Protein AF-A0A8J7NHD1-F1 (afdb_monomer_lite)

Secondary structure (DSSP, 8-state):
--HHHHHHHHHHHHHHHHHHHHHHHHHHHHHHHHHHHHH--STTSS-HHHHHHHHHHHHTHHHHHHHHHHHHH-----HHHHHHHHHHHHHHHHHHHHHTT---EETTEE--------

Structure (mmCIF, N/CA/C/O backbone):
data_AF-A0A8J7NHD1-F1
#
_entry.id   AF-A0A8J7NHD1-F1
#
loop_
_atom_site.group_PDB
_atom_site.id
_atom_site.type_symbol
_atom_site.label_atom_id
_atom_site.label_alt_id
_atom_site.label_comp_id
_atom_site.label_asym_id
_atom_site.label_entity_id
_atom_site.label_seq_id
_atom_site.pdbx_PDB_ins_code
_atom_site.Cartn_x
_atom_site.Cartn_y
_atom_site.Cartn_z
_atom_site.occupancy
_atom_site.B_iso_or_equiv
_atom_site.auth_seq_id
_atom_site.auth_comp_id
_atom_site.auth_asym_id
_atom_site.auth_atom_id
_atom_site.pdbx_PDB_model_num
ATOM 1 N N . MET A 1 1 ? 24.199 18.107 -31.221 1.00 54.88 1 MET A N 1
ATOM 2 C CA . MET A 1 1 ? 23.477 18.174 -29.940 1.00 54.88 1 MET A CA 1
ATOM 3 C C . MET A 1 1 ? 23.543 19.612 -29.461 1.00 54.88 1 MET A C 1
ATOM 5 O O . MET A 1 1 ? 24.614 20.079 -29.091 1.00 54.88 1 MET A O 1
ATOM 9 N N . THR A 1 2 ? 22.456 20.358 -29.635 1.00 75.50 2 THR A N 1
ATOM 10 C CA . THR A 1 2 ? 22.390 21.785 -29.279 1.00 75.50 2 THR A CA 1
ATOM 11 C C . THR A 1 2 ? 22.035 21.949 -27.797 1.00 75.50 2 THR A C 1
ATOM 13 O O . THR A 1 2 ? 21.392 21.079 -27.213 1.00 75.50 2 THR A O 1
ATOM 16 N N . ALA A 1 3 ? 22.438 23.057 -27.163 1.00 62.88 3 ALA A N 1
ATOM 17 C CA . ALA A 1 3 ? 22.161 23.305 -25.740 1.00 62.88 3 ALA A CA 1
ATOM 18 C C . ALA A 1 3 ? 20.651 23.275 -25.397 1.00 62.88 3 ALA A C 1
ATOM 20 O O . ALA A 1 3 ? 20.280 22.908 -24.285 1.00 62.88 3 ALA A O 1
ATOM 21 N N . GLY A 1 4 ? 19.782 23.588 -26.369 1.00 63.56 4 GLY A N 1
ATOM 22 C CA . GLY A 1 4 ? 18.324 23.486 -26.233 1.00 63.56 4 GLY A CA 1
ATOM 23 C C . GLY A 1 4 ? 17.796 22.046 -26.195 1.00 63.56 4 GLY A C 1
ATOM 24 O O . GLY A 1 4 ? 16.843 21.773 -25.473 1.00 63.56 4 GLY A O 1
ATOM 25 N N . GLU A 1 5 ? 18.439 21.106 -26.893 1.00 62.91 5 GLU A N 1
ATOM 26 C CA . GLU A 1 5 ? 18.102 19.676 -26.810 1.00 62.91 5 GLU A CA 1
ATOM 27 C C . GLU A 1 5 ? 18.542 19.096 -25.463 1.00 62.91 5 GLU A C 1
ATOM 29 O O . GLU A 1 5 ? 17.778 18.377 -24.829 1.00 62.91 5 GLU A O 1
ATOM 34 N N . ALA A 1 6 ? 19.735 19.462 -24.979 1.00 60.56 6 ALA A N 1
ATOM 35 C CA . ALA A 1 6 ? 20.248 19.012 -23.683 1.00 60.56 6 ALA A CA 1
ATOM 36 C C . ALA A 1 6 ? 19.375 19.487 -22.507 1.00 60.56 6 ALA A C 1
ATOM 38 O O . ALA A 1 6 ? 19.066 18.691 -21.627 1.00 60.56 6 ALA A O 1
ATOM 39 N N . LEU A 1 7 ? 18.913 20.743 -22.521 1.00 59.72 7 LEU A N 1
ATOM 40 C CA . LEU A 1 7 ? 17.961 21.257 -21.527 1.00 59.72 7 LEU A CA 1
ATOM 41 C C . LEU A 1 7 ? 16.579 20.599 -21.641 1.00 59.72 7 LEU A C 1
ATOM 43 O O . LEU A 1 7 ? 15.926 20.383 -20.626 1.00 59.72 7 LEU A O 1
ATOM 47 N N . GLY A 1 8 ? 16.146 20.237 -22.853 1.00 59.50 8 GLY A N 1
ATOM 48 C CA . GLY A 1 8 ? 14.934 19.444 -23.063 1.00 59.50 8 GLY A CA 1
ATOM 49 C C . GLY A 1 8 ? 15.042 18.051 -22.437 1.00 59.50 8 GLY A C 1
ATOM 50 O O . GLY A 1 8 ? 14.149 17.640 -21.703 1.00 59.50 8 GLY A O 1
ATOM 51 N N . PHE A 1 9 ? 16.159 17.350 -22.644 1.00 59.31 9 PHE A N 1
ATOM 52 C CA . PHE A 1 9 ? 16.407 16.043 -22.025 1.00 59.31 9 PHE A CA 1
ATOM 53 C C . PHE A 1 9 ? 16.588 16.119 -20.499 1.00 59.31 9 PHE A C 1
ATOM 55 O O . PHE A 1 9 ? 16.156 15.188 -19.828 1.00 59.31 9 PHE A O 1
ATOM 62 N N . MET A 1 10 ? 17.154 17.220 -19.983 1.00 61.19 10 MET A N 1
ATOM 63 C CA . MET A 1 10 ? 17.426 17.482 -18.554 1.00 61.19 10 MET A CA 1
ATOM 64 C C . MET A 1 10 ? 16.248 18.118 -17.779 1.00 61.19 10 MET A C 1
ATOM 66 O O . MET A 1 10 ? 16.297 18.282 -16.560 1.00 61.19 10 MET A O 1
ATOM 70 N N . ALA A 1 11 ? 15.181 18.518 -18.474 1.00 60.56 11 ALA A N 1
ATOM 71 C CA . ALA A 1 11 ? 13.907 18.865 -17.850 1.00 60.56 11 ALA A CA 1
ATOM 72 C C . ALA A 1 11 ? 12.949 17.662 -17.839 1.00 60.56 11 ALA A C 1
ATOM 74 O O . ALA A 1 11 ? 12.189 17.481 -16.887 1.00 60.56 11 ALA A O 1
ATOM 75 N N . LEU A 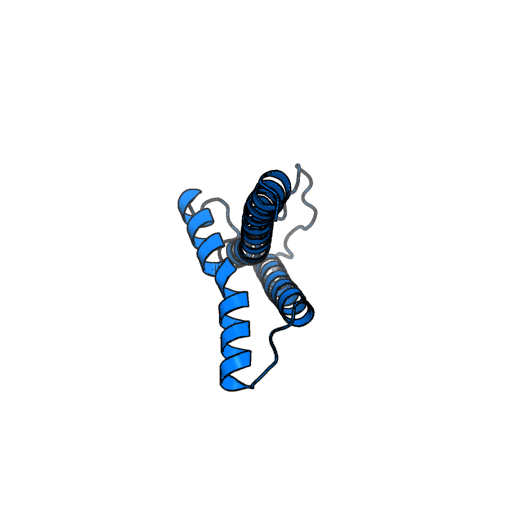1 12 ? 12.964 16.834 -18.890 1.00 60.59 12 LEU A N 1
ATOM 76 C CA . LEU A 1 12 ? 12.064 15.686 -19.033 1.00 60.59 12 LEU A CA 1
ATOM 77 C C . LEU A 1 12 ? 12.365 14.549 -18.042 1.00 60.59 12 LEU A C 1
ATOM 79 O O . LEU A 1 12 ? 11.435 13.910 -17.554 1.00 60.59 12 LEU A O 1
ATOM 83 N N . ASP A 1 13 ? 13.629 14.321 -17.704 1.00 72.81 13 ASP A N 1
ATOM 84 C CA . ASP A 1 13 ? 14.090 13.417 -16.642 1.00 72.81 13 ASP A CA 1
ATOM 85 C C . ASP A 1 13 ? 13.628 13.869 -15.245 1.00 72.81 13 ASP A C 1
ATOM 87 O O . ASP A 1 13 ? 13.099 13.051 -14.493 1.00 72.81 13 ASP A O 1
ATOM 91 N N . GLY A 1 14 ? 13.714 15.160 -14.911 1.00 76.31 14 GLY A N 1
ATOM 92 C CA . GLY A 1 14 ? 13.229 15.688 -13.628 1.00 76.31 14 GLY A CA 1
ATOM 93 C C . GLY A 1 14 ? 11.723 15.474 -13.419 1.00 76.31 14 GLY A C 1
ATOM 94 O O . GLY A 1 14 ? 11.291 14.947 -12.388 1.00 76.31 14 GLY A O 1
ATOM 95 N N . TRP A 1 15 ? 10.910 15.811 -14.427 1.00 79.69 15 TRP A N 1
ATOM 96 C CA . TRP A 1 15 ? 9.460 15.579 -14.389 1.00 79.69 15 TRP A CA 1
ATOM 97 C C . TRP A 1 15 ? 9.100 14.088 -14.400 1.00 79.69 15 TRP A C 1
ATOM 99 O O . TRP A 1 15 ? 8.152 13.682 -13.724 1.00 79.69 15 TRP A O 1
ATOM 109 N N . ALA A 1 16 ? 9.858 13.254 -15.120 1.00 80.19 16 ALA A N 1
ATOM 110 C CA . ALA A 1 16 ? 9.654 11.806 -15.138 1.00 80.19 16 ALA A CA 1
ATOM 111 C C . ALA A 1 16 ? 9.978 11.155 -13.785 1.00 80.19 16 ALA A C 1
ATOM 113 O O . ALA A 1 16 ? 9.229 10.286 -13.325 1.00 80.19 16 ALA A O 1
ATOM 114 N N . VAL A 1 17 ? 11.048 11.593 -13.117 1.00 82.44 17 VAL A N 1
ATOM 115 C CA . VAL A 1 17 ? 11.405 11.141 -11.765 1.00 82.44 17 VAL A CA 1
ATOM 116 C C . VAL A 1 17 ? 10.317 11.542 -10.777 1.00 82.44 17 VAL A C 1
ATOM 118 O O . VAL A 1 17 ? 9.813 10.683 -10.054 1.00 82.44 17 VAL A O 1
ATOM 121 N N . LEU A 1 18 ? 9.876 12.804 -10.798 1.00 86.19 18 LEU A N 1
ATOM 122 C CA . LEU A 1 18 ? 8.787 13.268 -9.937 1.00 86.19 18 LEU A CA 1
ATOM 123 C C . LEU A 1 18 ? 7.497 12.471 -10.178 1.00 86.19 18 LEU A C 1
ATOM 125 O O . LEU A 1 18 ? 6.864 12.010 -9.229 1.00 86.19 18 LEU A O 1
ATOM 129 N N . GLY A 1 19 ? 7.132 12.245 -11.442 1.00 84.94 19 GLY A N 1
ATOM 130 C CA . GLY A 1 19 ? 5.965 11.444 -11.806 1.00 84.94 19 GLY A CA 1
ATOM 131 C C . GLY A 1 19 ? 6.069 9.990 -11.338 1.00 84.94 19 GLY A C 1
ATOM 132 O O . GLY A 1 19 ? 5.074 9.409 -10.911 1.00 84.94 19 GLY A O 1
ATOM 133 N N . THR A 1 20 ? 7.266 9.406 -11.371 1.00 82.62 20 THR A N 1
ATOM 134 C CA . THR A 1 20 ? 7.513 8.043 -10.880 1.00 82.62 20 THR A CA 1
ATOM 135 C C . THR A 1 20 ? 7.407 7.979 -9.359 1.00 82.62 20 THR A C 1
ATOM 137 O O . THR A 1 20 ? 6.713 7.111 -8.839 1.00 82.62 20 THR A O 1
ATOM 140 N N . LEU A 1 21 ? 8.004 8.934 -8.642 1.00 85.31 21 LEU A N 1
ATOM 141 C CA . LEU A 1 21 ? 7.910 9.025 -7.183 1.00 85.31 21 LEU A CA 1
ATOM 142 C C . LEU A 1 21 ? 6.461 9.190 -6.713 1.00 85.31 21 LEU A C 1
ATOM 144 O O . LEU A 1 21 ? 6.038 8.498 -5.791 1.00 85.31 21 LEU A O 1
ATOM 148 N N . LEU A 1 22 ? 5.683 10.053 -7.375 1.00 86.38 22 LEU A N 1
ATOM 149 C CA . LEU A 1 22 ? 4.267 10.248 -7.059 1.00 86.38 22 LEU A CA 1
ATOM 150 C C . LEU A 1 22 ? 3.450 8.972 -7.285 1.00 86.38 22 LEU A C 1
ATOM 152 O O . LEU A 1 22 ? 2.648 8.605 -6.429 1.00 86.38 22 LEU A O 1
ATOM 156 N N . LYS A 1 23 ? 3.674 8.263 -8.400 1.00 83.31 23 LYS A N 1
ATOM 157 C CA . LYS A 1 23 ? 3.015 6.972 -8.661 1.00 83.31 23 LYS A CA 1
ATOM 158 C C . LYS A 1 23 ? 3.341 5.956 -7.571 1.00 83.31 23 LYS A C 1
ATOM 160 O O . LYS A 1 23 ? 2.424 5.352 -7.024 1.00 83.31 23 LYS A O 1
ATOM 165 N N . THR A 1 24 ? 4.615 5.814 -7.217 1.00 82.31 24 THR A N 1
ATOM 166 C CA . THR A 1 24 ? 5.056 4.902 -6.155 1.00 82.31 24 THR A CA 1
ATOM 167 C C . THR A 1 24 ? 4.429 5.265 -4.810 1.00 82.31 24 THR A C 1
ATOM 169 O O . THR A 1 24 ? 3.938 4.387 -4.106 1.00 82.31 24 THR A O 1
ATOM 172 N N . LEU A 1 25 ? 4.371 6.555 -4.469 1.00 86.31 25 LEU A N 1
ATOM 173 C CA . LEU A 1 25 ? 3.759 7.014 -3.224 1.00 86.31 25 LEU A CA 1
ATOM 174 C C . LEU A 1 25 ? 2.272 6.645 -3.155 1.00 86.31 25 LEU A C 1
ATOM 176 O O . LEU A 1 25 ? 1.813 6.161 -2.126 1.00 86.31 25 LEU A O 1
ATOM 180 N N . ILE A 1 26 ? 1.532 6.827 -4.252 1.00 83.75 26 ILE A N 1
ATOM 181 C CA . ILE A 1 26 ? 0.112 6.463 -4.343 1.00 83.75 26 ILE A CA 1
ATOM 182 C C . ILE A 1 26 ? -0.068 4.946 -4.197 1.00 83.75 26 ILE A C 1
ATOM 184 O O . ILE A 1 26 ? -0.920 4.498 -3.429 1.00 83.75 26 ILE A O 1
ATOM 188 N N . VAL A 1 27 ? 0.756 4.164 -4.897 1.00 83.19 27 VAL A N 1
ATOM 189 C CA . VAL A 1 27 ? 0.727 2.693 -4.868 1.00 83.19 27 VAL A CA 1
ATOM 190 C C . VAL A 1 27 ? 1.014 2.139 -3.472 1.00 83.19 27 VAL A C 1
ATOM 192 O O . VAL A 1 27 ? 0.420 1.137 -3.093 1.00 83.19 27 VAL A O 1
ATOM 195 N N . ILE A 1 28 ? 1.865 2.802 -2.687 1.00 86.31 28 ILE A N 1
ATOM 196 C CA . ILE A 1 28 ? 2.164 2.424 -1.299 1.00 86.31 28 ILE A CA 1
ATOM 197 C C . ILE A 1 28 ? 1.050 2.909 -0.355 1.00 86.31 28 ILE A C 1
ATOM 199 O O . ILE A 1 28 ? 0.527 2.141 0.450 1.00 86.31 28 ILE A O 1
ATOM 203 N N . MET A 1 29 ? 0.643 4.177 -0.452 1.00 87.31 29 MET A N 1
ATOM 204 C CA . MET A 1 29 ? -0.279 4.788 0.513 1.00 87.31 29 MET A CA 1
ATOM 205 C C . MET A 1 29 ? -1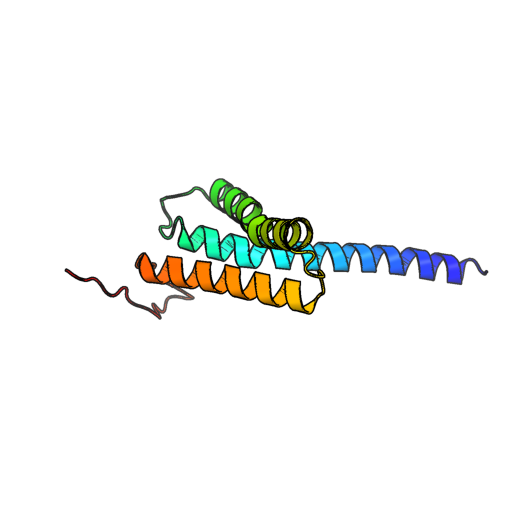.686 4.185 0.484 1.00 87.31 29 MET A C 1
ATOM 207 O O . MET A 1 29 ? -2.276 4.003 1.547 1.00 87.31 29 MET A O 1
ATOM 211 N N . ILE A 1 30 ? -2.230 3.860 -0.695 1.00 87.12 30 ILE A N 1
ATOM 212 C CA . ILE A 1 30 ? -3.597 3.322 -0.824 1.00 87.12 30 ILE A CA 1
ATOM 213 C C . ILE A 1 30 ? -3.776 1.996 -0.056 1.00 87.12 30 ILE A C 1
ATOM 215 O O . ILE A 1 30 ? -4.598 1.954 0.865 1.00 87.12 30 ILE A O 1
ATOM 219 N N . PRO A 1 31 ? -3.036 0.915 -0.376 1.00 88.69 31 PRO A N 1
ATOM 220 C CA . PRO A 1 31 ? -3.187 -0.360 0.319 1.00 88.69 31 PRO A CA 1
ATOM 221 C C . PRO A 1 31 ? -2.756 -0.256 1.785 1.00 88.69 31 PRO A C 1
ATOM 223 O O . PRO A 1 31 ? -3.379 -0.869 2.649 1.00 88.69 31 PRO A O 1
ATOM 226 N N . GLY A 1 32 ? -1.744 0.563 2.086 1.00 87.81 32 GLY A N 1
ATOM 227 C CA . GLY A 1 32 ? -1.259 0.776 3.444 1.00 87.81 32 GLY A CA 1
ATOM 228 C C . GLY A 1 32 ? -2.284 1.423 4.375 1.00 87.81 32 GLY A C 1
ATOM 229 O O . GLY A 1 32 ? -2.478 0.975 5.507 1.00 87.81 32 GLY A O 1
ATOM 230 N N . TYR A 1 33 ? -3.003 2.435 3.889 1.00 86.81 33 TYR A N 1
ATOM 231 C CA . TYR A 1 33 ? -4.080 3.072 4.643 1.00 86.81 33 TYR A CA 1
ATOM 232 C C . TYR A 1 33 ? -5.265 2.121 4.856 1.00 86.81 33 TYR A C 1
ATOM 234 O O . TYR A 1 33 ? -5.770 2.002 5.973 1.00 86.81 33 TYR A O 1
ATOM 242 N N . LEU A 1 34 ? -5.670 1.381 3.816 1.00 85.94 34 LEU A N 1
ATOM 243 C CA . LEU A 1 34 ? -6.753 0.396 3.914 1.00 85.94 34 LEU A CA 1
ATOM 244 C C . LEU A 1 34 ? -6.426 -0.731 4.898 1.00 85.94 34 LEU A C 1
ATOM 246 O O . LEU A 1 34 ? -7.290 -1.131 5.676 1.00 85.94 34 LEU A O 1
ATOM 250 N N . LEU A 1 35 ? -5.181 -1.210 4.916 1.00 86.44 35 LEU A N 1
ATOM 251 C CA . LEU A 1 35 ? -4.717 -2.189 5.897 1.00 86.44 35 LEU A CA 1
ATOM 252 C C . LEU A 1 35 ? -4.655 -1.611 7.314 1.00 86.44 35 LEU A C 1
ATOM 254 O O . LEU A 1 35 ? -4.991 -2.307 8.269 1.00 86.44 35 LEU A O 1
ATOM 258 N N . THR A 1 36 ? -4.269 -0.343 7.465 1.00 87.06 36 THR A N 1
ATOM 259 C CA . THR A 1 36 ? -4.249 0.323 8.777 1.00 87.06 36 THR A CA 1
ATOM 260 C C . THR A 1 36 ? -5.658 0.407 9.351 1.00 87.06 36 THR A C 1
ATOM 262 O O . THR A 1 36 ? -5.861 0.064 10.512 1.00 87.06 36 THR A O 1
ATOM 265 N N . LEU A 1 37 ? -6.644 0.777 8.529 1.00 83.31 37 LEU A N 1
ATOM 266 C CA . LEU A 1 37 ? -8.055 0.741 8.915 1.00 83.31 37 LEU A CA 1
ATOM 267 C C . LEU A 1 37 ? -8.504 -0.684 9.260 1.00 83.31 37 LEU A C 1
ATOM 269 O O . LEU A 1 37 ? -9.208 -0.883 10.245 1.00 83.31 37 LEU A O 1
ATOM 273 N N . ALA A 1 38 ? -8.079 -1.682 8.485 1.00 84.25 38 ALA A N 1
ATOM 274 C CA . ALA A 1 38 ? -8.405 -3.082 8.737 1.00 84.25 38 ALA A CA 1
ATOM 275 C C . ALA A 1 38 ? -7.870 -3.594 10.079 1.00 84.25 38 ALA A C 1
ATOM 277 O O . ALA A 1 38 ? -8.528 -4.392 10.738 1.00 84.25 38 ALA A O 1
ATOM 278 N N . LEU A 1 39 ? -6.666 -3.179 10.473 1.00 82.12 39 LEU A N 1
ATOM 279 C CA . LEU A 1 39 ? -6.026 -3.624 11.709 1.00 82.12 39 LEU A CA 1
ATOM 280 C C . LEU A 1 39 ? -6.496 -2.811 12.918 1.00 82.12 39 LEU A C 1
ATOM 282 O O . LEU A 1 39 ? -6.798 -3.395 13.959 1.00 82.12 39 LEU A O 1
ATOM 286 N N . PHE A 1 40 ? -6.629 -1.498 12.753 1.00 82.50 40 PHE A N 1
ATOM 287 C CA . PHE A 1 40 ? -6.986 -0.543 13.800 1.00 82.50 40 PHE A CA 1
ATOM 288 C C . PHE A 1 40 ? -8.155 0.341 13.335 1.00 82.50 40 PHE A C 1
ATOM 290 O O . PHE A 1 40 ? -7.967 1.506 12.974 1.00 82.50 40 PHE A O 1
ATOM 297 N N . PRO A 1 41 ? -9.386 -0.204 13.313 1.00 69.06 41 PRO A N 1
ATOM 298 C CA . PRO A 1 41 ? -10.547 0.504 12.780 1.00 69.06 41 PRO A CA 1
ATOM 299 C C . PRO A 1 41 ? -11.007 1.676 13.657 1.00 69.06 41 PRO A C 1
ATOM 301 O O . PRO A 1 41 ? -11.728 2.548 13.165 1.00 69.06 41 PRO A O 1
ATOM 304 N N . LYS A 1 42 ? -10.637 1.718 14.946 1.00 68.62 42 LYS A N 1
ATOM 305 C CA . LYS A 1 42 ? -11.095 2.768 15.865 1.00 68.62 42 LYS A CA 1
ATOM 306 C C . LYS A 1 42 ? -10.191 3.994 15.819 1.00 68.62 42 LYS A C 1
ATOM 308 O O . LYS A 1 42 ? -8.965 3.907 15.753 1.00 68.62 42 LYS A O 1
ATOM 313 N N . LYS A 1 43 ? -10.828 5.166 15.910 1.00 63.19 43 LYS A N 1
ATOM 314 C CA . LYS A 1 43 ? -10.150 6.466 15.845 1.00 63.19 43 LYS A CA 1
ATOM 315 C C . LYS A 1 43 ? -9.302 6.804 17.078 1.00 63.19 43 LYS A C 1
ATOM 317 O O . LYS A 1 43 ? -8.424 7.651 16.940 1.00 63.19 43 LYS A O 1
ATOM 322 N N . ASP A 1 44 ? -9.503 6.109 18.191 1.00 64.88 44 ASP A N 1
ATOM 323 C CA . ASP A 1 44 ? -8.750 6.319 19.436 1.00 64.88 44 ASP A CA 1
ATOM 324 C C . ASP A 1 44 ? -7.623 5.298 19.652 1.00 64.88 44 ASP A C 1
ATOM 326 O O . ASP A 1 44 ? -6.852 5.442 20.591 1.00 64.88 44 ASP A O 1
ATOM 330 N N . ASP A 1 45 ? -7.491 4.285 18.785 1.00 67.75 45 ASP A N 1
ATOM 331 C CA . ASP A 1 45 ? -6.477 3.233 18.973 1.00 67.75 45 ASP A CA 1
ATOM 332 C C . ASP A 1 45 ? -5.063 3.678 18.546 1.00 67.75 45 ASP A C 1
ATOM 334 O O . ASP A 1 45 ? -4.091 3.014 18.889 1.00 67.75 45 ASP A O 1
ATOM 338 N N . LEU A 1 46 ? -4.943 4.757 17.760 1.00 75.31 46 LEU A N 1
ATOM 339 C CA . LEU A 1 46 ? -3.675 5.232 17.192 1.00 75.31 46 LEU A CA 1
ATOM 340 C C . LEU A 1 46 ? -3.660 6.753 17.060 1.00 75.31 46 LEU A C 1
ATOM 342 O O . LEU A 1 46 ? -4.609 7.342 16.521 1.00 75.31 46 LEU A O 1
ATOM 346 N N . GLU A 1 47 ? -2.540 7.365 17.437 1.00 82.62 47 GLU A N 1
ATOM 347 C CA . GLU A 1 47 ? -2.263 8.769 17.154 1.00 82.62 47 GLU A CA 1
ATOM 348 C C . GLU A 1 47 ? -2.080 9.011 15.645 1.00 82.62 47 GLU A C 1
ATOM 350 O O . GLU A 1 47 ? -1.818 8.105 14.846 1.00 82.62 47 GLU A O 1
ATOM 355 N N . PHE A 1 48 ? -2.225 10.267 15.210 1.00 78.62 48 PHE A N 1
ATOM 356 C CA . PHE A 1 48 ? -2.139 10.622 13.788 1.00 78.62 48 PHE A CA 1
ATOM 357 C C . PHE A 1 48 ? -0.770 10.277 13.170 1.00 78.62 48 PHE A C 1
ATOM 359 O O . PHE A 1 48 ? -0.703 9.809 12.033 1.00 78.62 48 PH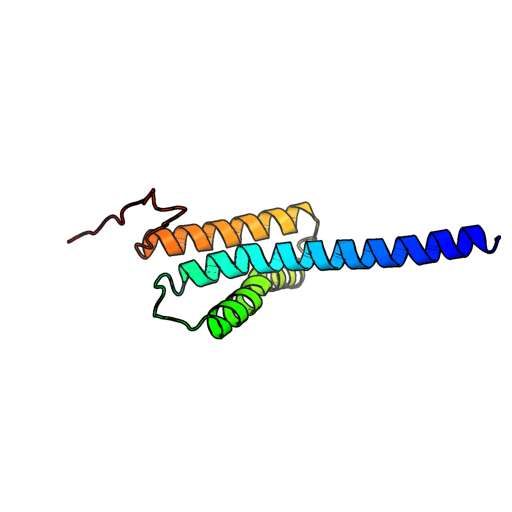E A O 1
ATOM 366 N N . SER A 1 49 ? 0.310 10.463 13.932 1.00 84.94 49 SER A N 1
ATOM 367 C CA . SER A 1 49 ? 1.681 10.089 13.560 1.00 84.94 49 SER A CA 1
ATOM 368 C C . SER A 1 49 ? 1.832 8.576 13.380 1.00 84.94 49 SER A C 1
ATOM 370 O O . SER A 1 49 ? 2.389 8.122 12.379 1.00 84.94 49 SER A O 1
ATOM 372 N N . GLU A 1 50 ? 1.280 7.789 14.302 1.00 85.00 50 GLU A N 1
ATOM 373 C CA . GLU A 1 50 ? 1.342 6.328 14.273 1.00 85.00 50 GLU A CA 1
ATOM 374 C C . GLU A 1 50 ? 0.551 5.760 13.099 1.00 85.00 50 GLU A C 1
ATOM 376 O O . GLU A 1 50 ? 1.044 4.878 12.400 1.00 85.00 50 GLU A O 1
ATOM 381 N N . ARG A 1 51 ? -0.634 6.313 12.803 1.00 83.81 51 ARG A N 1
ATOM 382 C CA . ARG A 1 51 ? -1.400 5.942 11.602 1.00 83.81 51 ARG A CA 1
ATOM 383 C C . ARG A 1 51 ? -0.620 6.172 10.324 1.00 83.81 51 ARG A C 1
ATOM 385 O O . ARG A 1 51 ? -0.715 5.362 9.402 1.00 83.81 51 ARG A O 1
ATOM 392 N N . PHE A 1 52 ? 0.122 7.273 10.255 1.00 84.31 52 PHE A N 1
ATOM 393 C CA . PHE A 1 52 ? 0.921 7.597 9.083 1.00 84.31 52 PHE A CA 1
ATOM 394 C C . PHE A 1 52 ? 2.091 6.619 8.932 1.00 84.31 52 PHE A C 1
ATOM 396 O O . PHE A 1 52 ? 2.304 6.077 7.848 1.00 84.31 52 PHE A O 1
ATOM 403 N N . ALA A 1 53 ? 2.783 6.317 10.034 1.00 87.88 53 ALA A N 1
ATOM 404 C CA . ALA A 1 53 ? 3.861 5.333 10.063 1.00 87.88 53 ALA A CA 1
ATOM 405 C C . ALA A 1 53 ? 3.370 3.919 9.696 1.00 87.88 53 ALA A C 1
ATOM 407 O O . ALA A 1 53 ? 3.979 3.261 8.852 1.00 87.88 53 ALA A O 1
ATOM 408 N N . LEU A 1 54 ? 2.239 3.476 10.258 1.00 89.06 54 LEU A N 1
ATOM 409 C CA . LEU A 1 54 ? 1.613 2.186 9.949 1.00 89.06 54 LEU A CA 1
ATOM 410 C C . LEU A 1 54 ? 1.144 2.109 8.501 1.00 89.06 54 LEU A C 1
ATOM 412 O O . LEU A 1 54 ? 1.408 1.111 7.839 1.00 89.06 54 LEU A O 1
ATOM 416 N N . SER A 1 55 ? 0.523 3.168 7.980 1.00 87.56 55 SER A N 1
ATOM 417 C CA . SER A 1 55 ? 0.107 3.214 6.575 1.00 87.56 55 SER A CA 1
ATOM 418 C C . SER A 1 55 ? 1.309 3.114 5.642 1.00 87.56 55 SER A C 1
ATOM 420 O O . SER A 1 55 ? 1.244 2.429 4.627 1.00 87.56 55 SER A O 1
ATOM 422 N N . PHE A 1 56 ? 2.432 3.742 5.988 1.00 88.44 56 PHE A N 1
ATOM 423 C CA . PHE A 1 56 ? 3.653 3.635 5.197 1.00 88.44 56 PHE A CA 1
ATOM 424 C C . PHE A 1 56 ? 4.260 2.226 5.272 1.00 88.44 56 PHE A C 1
ATOM 426 O O . PHE A 1 56 ? 4.586 1.640 4.242 1.00 88.44 56 PHE A O 1
ATOM 433 N N . ALA A 1 57 ? 4.345 1.647 6.473 1.00 89.44 57 ALA A N 1
ATOM 434 C CA . ALA A 1 57 ? 4.871 0.300 6.684 1.00 89.44 57 ALA A CA 1
ATOM 435 C C . ALA A 1 57 ? 4.018 -0.780 5.990 1.00 89.44 57 ALA A C 1
ATOM 437 O O . ALA A 1 57 ? 4.549 -1.641 5.292 1.00 89.44 57 ALA A O 1
ATOM 438 N N . LEU A 1 58 ? 2.691 -0.707 6.126 1.00 89.44 58 LEU A N 1
ATOM 439 C CA . LEU A 1 58 ? 1.739 -1.629 5.496 1.00 89.44 58 LEU A CA 1
ATOM 440 C C . LEU A 1 58 ? 1.621 -1.399 3.987 1.00 89.44 58 LEU A C 1
ATOM 442 O O . LEU A 1 58 ? 1.333 -2.322 3.229 1.00 89.44 58 LEU A O 1
ATOM 446 N N . GLY A 1 59 ? 1.891 -0.184 3.519 1.00 88.62 59 GLY A N 1
ATOM 447 C CA . GLY A 1 59 ? 1.952 0.126 2.097 1.00 88.62 59 GLY A CA 1
ATOM 448 C C . GLY A 1 59 ? 3.074 -0.600 1.357 1.00 88.62 59 GLY A C 1
ATOM 449 O O . GLY A 1 59 ? 2.992 -0.786 0.147 1.00 88.62 59 GLY A O 1
ATOM 450 N N . LEU A 1 60 ? 4.105 -1.060 2.074 1.00 88.81 60 LEU A N 1
ATOM 451 C CA . LEU A 1 60 ? 5.174 -1.885 1.510 1.00 88.81 60 LEU A CA 1
ATOM 452 C C . LEU A 1 60 ? 4.772 -3.360 1.372 1.00 88.81 60 LEU A C 1
ATOM 454 O O . LEU A 1 60 ? 5.443 -4.109 0.663 1.00 88.81 60 LEU A O 1
ATOM 458 N N . THR A 1 61 ? 3.679 -3.802 2.002 1.00 90.50 61 THR A N 1
ATOM 459 C CA . THR A 1 61 ? 3.228 -5.202 1.963 1.00 90.50 61 THR A CA 1
ATOM 460 C C . THR A 1 61 ? 3.031 -5.746 0.536 1.00 90.50 61 THR A C 1
ATOM 462 O O . THR A 1 61 ? 3.562 -6.824 0.263 1.00 90.50 61 THR A O 1
ATOM 465 N N . PRO A 1 62 ? 2.368 -5.043 -0.411 1.00 87.19 62 PRO A N 1
ATOM 466 C CA . PRO A 1 62 ? 2.277 -5.492 -1.805 1.00 87.19 62 PRO A CA 1
ATOM 467 C C . PRO A 1 62 ? 3.650 -5.685 -2.464 1.00 87.19 62 PRO A C 1
ATOM 469 O O . PRO A 1 62 ? 3.863 -6.680 -3.157 1.00 87.19 62 PRO A O 1
ATOM 472 N N . VAL A 1 63 ? 4.600 -4.779 -2.199 1.00 88.31 63 VAL A N 1
ATOM 473 C CA . VAL A 1 63 ? 5.966 -4.828 -2.749 1.00 88.31 63 VAL A CA 1
ATOM 474 C C . VAL A 1 63 ? 6.722 -6.044 -2.217 1.00 88.31 63 VAL A C 1
ATOM 476 O O . VAL A 1 63 ? 7.341 -6.778 -2.992 1.00 88.31 63 VAL A O 1
ATOM 479 N N . PHE A 1 64 ? 6.636 -6.307 -0.910 1.00 89.25 64 PHE A N 1
ATOM 480 C CA . PHE A 1 64 ? 7.242 -7.492 -0.301 1.00 89.25 64 PHE A CA 1
ATOM 481 C C . PHE A 1 64 ? 6.630 -8.788 -0.838 1.00 89.25 64 PHE A C 1
ATOM 483 O O . PHE A 1 64 ? 7.370 -9.722 -1.158 1.00 89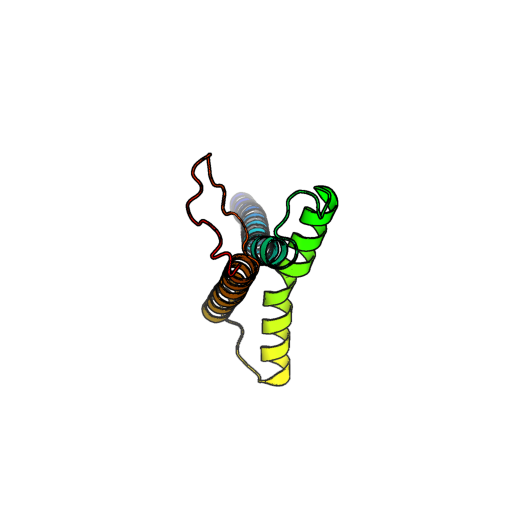.25 64 PHE A O 1
ATOM 490 N N . LEU A 1 65 ? 5.302 -8.845 -0.997 1.00 88.19 65 LEU A N 1
ATOM 491 C CA . LEU A 1 65 ? 4.638 -10.011 -1.579 1.00 88.19 65 LEU A CA 1
ATOM 492 C C . LEU A 1 65 ? 5.092 -10.256 -3.022 1.00 88.19 65 LEU A C 1
ATOM 494 O O . LEU A 1 65 ? 5.456 -11.379 -3.359 1.00 88.19 65 LEU A O 1
ATOM 498 N N . LEU A 1 66 ? 5.108 -9.222 -3.866 1.00 88.69 66 LEU A N 1
ATOM 499 C CA . LEU A 1 66 ? 5.559 -9.325 -5.257 1.00 88.69 66 LEU A CA 1
ATOM 500 C C . LEU A 1 66 ? 7.015 -9.775 -5.356 1.00 88.69 66 LEU A C 1
ATOM 502 O O . LEU A 1 66 ? 7.329 -10.663 -6.145 1.00 88.69 66 LEU A O 1
ATOM 506 N N . THR A 1 67 ? 7.888 -9.200 -4.529 1.00 86.50 67 THR A N 1
ATOM 507 C CA . THR A 1 67 ? 9.308 -9.571 -4.479 1.00 86.50 67 THR A CA 1
ATOM 508 C C . THR A 1 67 ? 9.473 -11.034 -4.071 1.0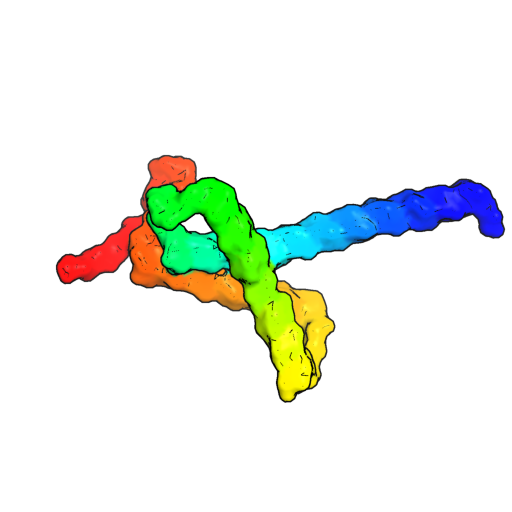0 86.50 67 THR A C 1
ATOM 510 O O . THR A 1 67 ? 10.239 -11.768 -4.691 1.00 86.50 67 THR A O 1
ATOM 513 N N . THR A 1 68 ? 8.696 -11.497 -3.089 1.00 87.44 68 THR A N 1
ATOM 514 C CA . THR A 1 68 ? 8.715 -12.899 -2.648 1.00 87.44 68 THR A CA 1
ATOM 515 C C . THR A 1 68 ? 8.190 -13.838 -3.737 1.00 87.44 68 THR A C 1
ATOM 517 O O . THR A 1 68 ? 8.808 -14.863 -4.005 1.00 87.44 68 THR A O 1
ATOM 520 N N . LEU A 1 69 ? 7.097 -13.485 -4.422 1.00 88.56 69 LEU A N 1
ATOM 521 C CA . LEU A 1 69 ? 6.562 -14.264 -5.547 1.00 88.56 69 LEU A CA 1
ATOM 522 C C . LEU A 1 69 ? 7.554 -14.344 -6.711 1.00 88.56 69 LEU A C 1
ATOM 524 O O . LEU A 1 69 ? 7.693 -15.392 -7.340 1.00 88.56 69 LEU A O 1
ATOM 528 N N . ASN A 1 70 ? 8.265 -13.256 -6.993 1.00 89.56 70 ASN A N 1
ATOM 529 C CA . ASN A 1 70 ? 9.308 -13.254 -8.006 1.00 89.56 70 ASN A CA 1
ATOM 530 C C . ASN A 1 70 ? 10.481 -14.157 -7.605 1.00 89.56 70 ASN A C 1
ATOM 532 O O . ASN A 1 70 ? 10.912 -14.974 -8.408 1.00 89.56 70 ASN A O 1
ATOM 536 N N . LEU A 1 71 ? 10.951 -14.066 -6.360 1.00 89.50 71 LEU A N 1
ATOM 537 C CA . LEU A 1 71 ? 12.127 -14.801 -5.901 1.00 89.50 71 LEU A CA 1
ATOM 538 C C . LEU A 1 71 ? 11.860 -16.301 -5.703 1.00 89.50 71 LEU A C 1
ATOM 540 O O . LEU A 1 71 ? 12.706 -17.127 -6.032 1.00 89.50 71 LEU A O 1
ATOM 544 N N . VAL A 1 72 ? 10.680 -16.662 -5.192 1.00 91.19 72 VAL A N 1
ATOM 545 C CA . VAL A 1 72 ? 10.316 -18.056 -4.881 1.00 91.19 72 VAL A CA 1
ATOM 546 C C . VAL A 1 72 ? 9.709 -18.765 -6.091 1.00 91.19 72 VAL A C 1
ATOM 548 O O . VAL A 1 72 ? 10.023 -19.924 -6.347 1.00 91.19 72 VAL A O 1
ATOM 551 N N . LEU A 1 73 ? 8.840 -18.083 -6.843 1.00 85.75 73 LEU A N 1
ATOM 552 C CA . LEU A 1 73 ? 8.049 -18.690 -7.920 1.00 85.75 73 LEU A CA 1
ATOM 553 C C . LEU A 1 73 ? 8.466 -18.222 -9.321 1.00 85.75 73 LEU A C 1
ATOM 555 O O . LEU A 1 73 ? 7.831 -18.615 -10.296 1.00 85.75 73 LEU A O 1
ATOM 559 N N . ASN A 1 74 ? 9.508 -17.387 -9.446 1.00 87.31 74 ASN A N 1
ATOM 560 C CA . ASN A 1 74 ? 9.940 -16.783 -10.717 1.00 87.31 74 ASN A CA 1
ATOM 561 C C . ASN A 1 74 ? 8.806 -16.056 -11.461 1.00 87.31 74 ASN A C 1
ATOM 563 O O . ASN A 1 74 ? 8.791 -15.957 -12.690 1.00 87.31 74 ASN A O 1
ATOM 567 N N . PHE A 1 75 ? 7.840 -15.514 -10.714 1.00 85.12 75 PHE A N 1
ATOM 568 C CA . PHE A 1 75 ? 6.719 -14.802 -11.310 1.00 85.12 75 PHE A CA 1
ATOM 569 C C . PHE A 1 75 ? 7.183 -13.450 -11.857 1.00 85.12 75 PHE A C 1
ATOM 571 O O . PHE A 1 75 ? 7.803 -12.657 -11.144 1.00 85.12 75 PHE A O 1
ATOM 578 N N . LYS A 1 76 ? 6.894 -13.160 -13.128 1.00 84.38 76 LYS A N 1
ATOM 579 C CA . LYS A 1 76 ? 7.344 -11.915 -13.759 1.00 84.38 76 LYS A CA 1
ATOM 580 C C . LYS A 1 76 ? 6.585 -10.717 -13.180 1.00 84.38 76 LYS A C 1
ATOM 582 O O . LYS A 1 76 ? 5.357 -10.637 -13.285 1.00 84.38 76 LYS A O 1
ATOM 587 N N . ILE A 1 77 ? 7.329 -9.772 -12.606 1.00 85.00 77 ILE A N 1
ATOM 588 C CA . ILE A 1 77 ? 6.781 -8.498 -12.138 1.00 85.00 77 ILE A CA 1
ATOM 589 C C . ILE A 1 77 ? 6.506 -7.639 -13.372 1.00 85.00 77 ILE A C 1
ATOM 591 O O . ILE A 1 77 ? 7.420 -7.191 -14.059 1.00 85.00 77 ILE A O 1
ATOM 595 N N . ASN A 1 78 ? 5.225 -7.452 -13.668 1.00 86.19 78 ASN A N 1
ATOM 596 C CA . ASN A 1 78 ? 4.740 -6.554 -14.707 1.00 86.19 78 ASN A CA 1
ATOM 597 C C . ASN A 1 78 ? 3.790 -5.539 -14.069 1.00 86.19 78 ASN A C 1
ATOM 599 O O . ASN A 1 78 ? 3.235 -5.797 -13.002 1.00 86.19 78 ASN A O 1
ATOM 603 N N . PHE A 1 79 ? 3.517 -4.445 -14.779 1.00 81.00 79 PHE A N 1
ATOM 604 C CA . PHE A 1 79 ? 2.552 -3.431 -14.345 1.00 81.00 79 PHE A CA 1
ATOM 605 C C . PHE A 1 79 ? 1.176 -4.024 -13.984 1.00 81.00 79 PHE A C 1
ATOM 607 O O . PHE A 1 79 ? 0.591 -3.664 -12.970 1.00 81.00 79 PHE A O 1
ATOM 614 N N . PHE A 1 80 ? 0.679 -4.985 -14.773 1.00 84.56 80 PHE A N 1
ATOM 615 C CA . PHE A 1 80 ? -0.595 -5.653 -14.486 1.00 84.56 80 PHE A CA 1
ATOM 616 C C . PHE A 1 80 ? -0.557 -6.468 -13.192 1.00 84.56 80 PHE A C 1
ATOM 618 O O . PHE A 1 80 ? -1.499 -6.410 -12.408 1.00 84.56 80 PHE A O 1
ATOM 6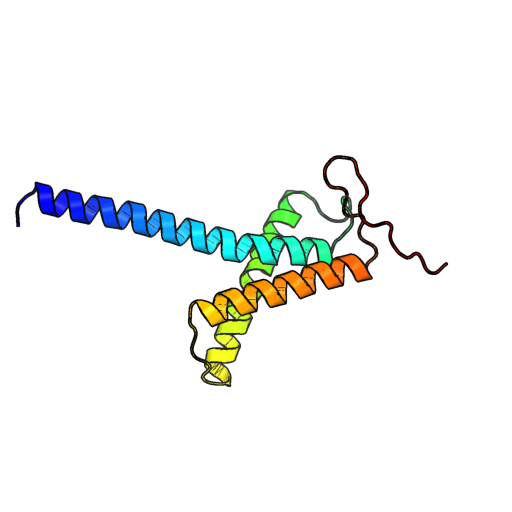25 N N . THR A 1 81 ? 0.528 -7.209 -12.956 1.00 85.19 81 THR A N 1
ATOM 626 C CA . THR A 1 81 ? 0.697 -8.009 -11.736 1.00 85.19 81 THR A CA 1
ATOM 627 C C . THR A 1 81 ? 0.759 -7.107 -10.505 1.00 85.19 81 THR A C 1
ATOM 629 O O . THR A 1 81 ? 0.130 -7.411 -9.497 1.00 85.19 81 THR A O 1
ATOM 632 N N . ASP A 1 82 ? 1.469 -5.982 -10.605 1.00 85.88 82 ASP A N 1
ATOM 633 C CA . ASP A 1 82 ? 1.565 -4.985 -9.538 1.00 85.88 82 ASP A CA 1
ATOM 634 C C . ASP A 1 82 ? 0.191 -4.390 -9.193 1.00 85.88 82 ASP A C 1
ATOM 636 O O . ASP A 1 82 ? -0.250 -4.441 -8.044 1.00 85.88 82 ASP A O 1
ATOM 640 N N . LEU A 1 83 ? -0.558 -3.959 -10.212 1.00 87.69 83 LEU A N 1
ATOM 641 C CA . LEU A 1 83 ? -1.906 -3.413 -10.048 1.00 87.69 83 LEU A CA 1
ATOM 642 C C . LEU A 1 83 ? -2.858 -4.437 -9.406 1.00 87.69 83 LEU A C 1
ATOM 644 O O . LEU A 1 83 ? -3.573 -4.108 -8.459 1.00 87.69 83 LEU A O 1
ATOM 648 N N . ILE A 1 84 ? -2.840 -5.690 -9.873 1.00 89.19 84 ILE A N 1
ATOM 649 C CA . ILE A 1 84 ? -3.658 -6.770 -9.301 1.00 89.19 84 ILE A CA 1
ATOM 650 C C . ILE A 1 84 ? -3.313 -6.991 -7.825 1.00 89.19 84 ILE A C 1
ATOM 652 O O . ILE A 1 84 ? -4.218 -7.113 -7.004 1.00 89.19 84 ILE A O 1
ATOM 656 N N . MET A 1 85 ? -2.030 -7.002 -7.463 1.00 88.62 85 MET A N 1
ATOM 657 C CA . MET A 1 85 ? -1.612 -7.210 -6.075 1.00 88.62 85 MET A CA 1
ATOM 658 C C . MET A 1 85 ? -2.048 -6.065 -5.166 1.00 88.62 85 MET A C 1
ATOM 660 O O . MET A 1 85 ? -2.560 -6.317 -4.076 1.00 88.62 85 MET A O 1
ATOM 664 N N . VAL A 1 86 ? -1.932 -4.819 -5.623 1.00 88.31 86 VAL A N 1
ATOM 665 C CA . VAL A 1 86 ? -2.442 -3.652 -4.890 1.00 88.31 86 VAL A CA 1
ATOM 666 C C . VAL A 1 86 ? -3.950 -3.762 -4.677 1.00 88.31 86 VAL A C 1
ATOM 668 O O . VAL A 1 86 ? -4.422 -3.518 -3.565 1.00 88.31 86 VAL A O 1
ATOM 671 N N . LEU A 1 87 ? -4.711 -4.177 -5.696 1.00 89.81 87 LEU A N 1
ATOM 672 C CA . LEU A 1 87 ? -6.156 -4.387 -5.577 1.00 89.81 87 LEU A CA 1
ATOM 673 C C . LEU A 1 87 ? -6.504 -5.514 -4.602 1.00 89.81 87 LEU A C 1
ATOM 675 O O . LEU A 1 87 ? -7.403 -5.339 -3.785 1.00 89.81 87 LEU A O 1
ATOM 679 N N . ILE A 1 88 ? -5.787 -6.640 -4.645 1.00 90.81 88 ILE A N 1
ATOM 680 C CA . ILE A 1 88 ? -5.997 -7.767 -3.726 1.00 90.81 88 ILE A CA 1
ATOM 681 C C . ILE A 1 88 ? -5.727 -7.333 -2.286 1.00 90.81 88 ILE A C 1
ATOM 683 O O . ILE A 1 88 ? -6.567 -7.542 -1.415 1.00 90.81 88 ILE A O 1
ATOM 687 N N . VAL A 1 89 ? -4.587 -6.691 -2.027 1.00 90.25 89 VAL A N 1
ATOM 688 C CA . VAL A 1 89 ? -4.230 -6.224 -0.681 1.00 90.25 89 VAL A CA 1
ATOM 689 C C . VAL A 1 89 ? -5.236 -5.187 -0.180 1.00 90.25 89 VAL A C 1
ATOM 691 O O . VAL A 1 89 ? -5.679 -5.256 0.966 1.00 90.25 89 VAL A O 1
ATOM 694 N N . SER A 1 90 ? -5.665 -4.277 -1.054 1.00 88.69 90 SER A N 1
ATOM 695 C CA . SER A 1 90 ? -6.708 -3.294 -0.752 1.00 88.69 90 SER A CA 1
ATOM 696 C C . SER A 1 90 ? -8.042 -3.966 -0.417 1.00 88.69 90 SER A C 1
ATOM 698 O O . SER A 1 90 ? -8.684 -3.599 0.565 1.00 88.69 90 SER A O 1
ATOM 700 N N . ALA A 1 91 ? -8.444 -4.986 -1.182 1.00 89.50 91 ALA A N 1
ATOM 701 C CA . ALA A 1 91 ? -9.659 -5.754 -0.931 1.00 89.50 91 ALA A CA 1
ATOM 702 C C . ALA A 1 91 ? -9.592 -6.506 0.405 1.00 89.50 91 ALA A C 1
ATOM 704 O O . ALA A 1 91 ? -10.564 -6.488 1.153 1.00 89.50 91 ALA A O 1
ATOM 705 N N . ILE A 1 92 ? -8.445 -7.102 0.750 1.00 89.81 92 ILE A N 1
ATOM 706 C CA . ILE A 1 92 ? -8.218 -7.736 2.060 1.00 89.81 92 ILE A CA 1
ATOM 707 C C . ILE A 1 92 ? -8.318 -6.695 3.180 1.00 89.81 92 ILE A C 1
ATOM 709 O O . ILE A 1 92 ? -8.973 -6.958 4.186 1.00 89.81 92 ILE A O 1
ATOM 713 N N . GLY A 1 93 ? -7.740 -5.504 3.003 1.00 86.94 93 GLY A N 1
ATOM 714 C CA . GLY A 1 93 ? -7.879 -4.405 3.960 1.00 86.94 93 GLY A CA 1
ATOM 715 C C . GLY A 1 93 ? -9.344 -4.014 4.182 1.00 86.94 93 GLY A C 1
ATOM 716 O O . GLY A 1 93 ? -9.827 -3.983 5.312 1.00 86.94 93 GLY A O 1
ATOM 717 N N . ILE A 1 94 ? -10.102 -3.812 3.103 1.00 84.25 94 ILE A N 1
ATOM 718 C CA . ILE A 1 94 ? -11.533 -3.485 3.183 1.00 84.25 94 ILE A CA 1
ATOM 719 C C . ILE A 1 94 ? -12.325 -4.617 3.848 1.00 84.25 94 ILE A C 1
ATOM 721 O O . ILE A 1 94 ? -13.140 -4.359 4.731 1.00 84.25 94 ILE A O 1
ATOM 725 N N . LEU A 1 95 ? -12.079 -5.873 3.469 1.00 85.81 95 LEU A N 1
ATOM 726 C CA . LEU A 1 95 ? -12.740 -7.027 4.078 1.00 85.81 95 LEU A CA 1
ATOM 727 C C . LEU A 1 95 ? -12.425 -7.115 5.571 1.00 85.81 95 LEU A C 1
ATOM 729 O O . LEU A 1 95 ? -13.342 -7.246 6.375 1.00 85.81 95 LEU A O 1
ATOM 733 N N . GLY A 1 96 ? -11.153 -6.990 5.956 1.00 84.62 96 GLY A N 1
ATOM 734 C CA . GLY A 1 96 ? -10.733 -6.984 7.356 1.00 84.62 96 GLY A CA 1
ATOM 735 C C . GLY A 1 96 ? -11.413 -5.873 8.155 1.00 84.62 96 GLY A C 1
ATOM 736 O O . GLY A 1 96 ? -11.889 -6.115 9.261 1.00 84.62 96 GLY A O 1
ATOM 737 N N . TYR A 1 97 ? -11.551 -4.687 7.563 1.00 82.50 97 TYR A N 1
ATOM 738 C CA . TYR A 1 97 ? -12.282 -3.574 8.158 1.00 82.50 97 TYR A CA 1
ATOM 739 C C . TYR A 1 97 ? -13.775 -3.886 8.367 1.00 82.50 97 TYR A C 1
ATOM 741 O O . TYR A 1 97 ? -14.311 -3.655 9.454 1.00 82.50 97 TYR A O 1
ATOM 749 N N . VAL A 1 98 ? -14.441 -4.455 7.355 1.00 79.94 98 VAL A N 1
ATOM 750 C CA . VAL A 1 98 ? -15.860 -4.846 7.425 1.00 79.94 98 VAL A CA 1
ATOM 751 C C . VAL A 1 98 ? -16.079 -5.940 8.472 1.00 79.94 98 VAL A C 1
ATOM 753 O O . VAL A 1 98 ? -16.982 -5.815 9.298 1.00 79.94 98 VAL A O 1
ATOM 756 N N . TYR A 1 99 ? -15.232 -6.975 8.500 1.00 78.88 99 TYR A N 1
ATOM 757 C CA . TYR A 1 99 ? -15.314 -8.058 9.488 1.00 78.88 99 TYR A CA 1
ATOM 758 C C . TYR A 1 99 ? -15.112 -7.573 10.923 1.00 78.88 99 TYR A C 1
ATOM 760 O O . TYR A 1 99 ? -15.697 -8.133 11.847 1.00 78.88 99 TYR A O 1
ATOM 768 N N . ARG A 1 100 ? -14.314 -6.521 11.128 1.00 72.81 100 ARG A N 1
ATOM 769 C CA . ARG A 1 100 ? -14.106 -5.922 12.453 1.00 72.81 100 ARG A CA 1
ATOM 770 C C . ARG A 1 100 ? -15.184 -4.916 12.855 1.00 72.81 100 ARG A C 1
ATOM 772 O O . ARG A 1 100 ? -15.082 -4.322 13.925 1.00 72.81 100 ARG A O 1
ATOM 779 N N . GLY A 1 101 ? -16.218 -4.735 12.033 1.00 64.62 101 GLY A N 1
ATOM 780 C CA . GLY A 1 101 ? -17.331 -3.842 12.335 1.00 64.62 101 GLY A CA 1
ATOM 781 C C . GLY A 1 101 ? -16.956 -2.361 12.281 1.00 64.62 101 GLY A C 1
ATOM 782 O O . GLY A 1 101 ? -17.509 -1.567 13.038 1.00 64.62 101 GLY A O 1
ATOM 783 N N . GLY A 1 102 ? -16.008 -1.984 11.420 1.00 60.22 102 GLY A N 1
ATOM 784 C CA . GLY A 1 102 ? -15.625 -0.589 11.244 1.00 60.22 102 GLY A CA 1
ATOM 785 C C . GLY A 1 102 ? -16.769 0.272 10.688 1.00 60.22 102 GLY A C 1
ATOM 786 O O . GLY A 1 102 ? -17.451 -0.110 9.736 1.00 60.22 102 GLY A O 1
ATOM 787 N N . GLU A 1 103 ? -16.984 1.452 11.273 1.00 56.59 103 GLU A N 1
ATOM 788 C CA . GLU A 1 103 ? -17.962 2.428 10.780 1.00 56.59 103 GLU A CA 1
ATOM 789 C C . GLU A 1 103 ? -17.354 3.303 9.674 1.00 56.59 103 GLU A C 1
ATOM 791 O O . GLU A 1 103 ? -16.653 4.285 9.946 1.00 56.59 103 GLU A O 1
ATOM 796 N N . LEU A 1 104 ? -17.626 2.961 8.408 1.00 55.56 104 LEU A N 1
ATOM 797 C CA . LEU A 1 104 ? -17.255 3.793 7.257 1.00 55.56 104 LEU A CA 1
ATOM 798 C C . LEU A 1 104 ? -18.135 5.050 7.250 1.00 55.56 104 LEU A C 1
ATOM 800 O O . LEU A 1 104 ? -19.199 5.102 6.629 1.00 55.56 104 LEU A O 1
ATOM 804 N N . ASN A 1 105 ? -17.693 6.062 7.993 1.00 49.97 105 ASN A N 1
ATOM 805 C CA . ASN A 1 105 ? -18.303 7.383 8.019 1.00 49.97 105 ASN A CA 1
ATOM 806 C C . ASN A 1 105 ? -17.591 8.284 7.007 1.00 49.97 105 ASN A C 1
ATOM 808 O O . ASN A 1 105 ? -16.535 8.854 7.290 1.00 49.97 105 ASN A O 1
ATOM 812 N N . ILE A 1 106 ? -18.177 8.391 5.815 1.00 52.50 106 ILE A N 1
ATOM 813 C CA . ILE A 1 106 ? -17.748 9.331 4.782 1.00 52.50 106 ILE A CA 1
ATOM 814 C C . ILE A 1 106 ? -18.787 10.455 4.758 1.00 52.50 106 ILE A C 1
ATOM 816 O O . ILE A 1 106 ? -19.953 10.222 4.451 1.00 52.50 106 ILE A O 1
ATOM 820 N N . MET A 1 107 ? -18.367 11.676 5.107 1.00 48.19 107 MET A N 1
ATOM 821 C CA . MET A 1 107 ? -19.202 12.888 5.034 1.00 48.19 107 MET A CA 1
ATOM 822 C C . MET A 1 107 ? -20.569 12.774 5.741 1.00 48.19 107 MET A C 1
ATOM 824 O O . MET A 1 107 ? -21.609 13.109 5.176 1.00 48.19 107 MET A O 1
ATOM 828 N N . GLY A 1 108 ? -20.591 12.297 6.990 1.00 52.84 108 GLY A N 1
ATOM 829 C CA . GLY A 1 108 ? -21.788 12.353 7.841 1.00 52.84 108 GLY A CA 1
ATOM 830 C C . GLY A 1 108 ? -22.915 11.400 7.435 1.00 52.84 108 GLY A C 1
ATOM 831 O O . GLY A 1 108 ? -23.985 11.429 8.041 1.00 52.84 108 GLY A O 1
ATOM 832 N N . LYS A 1 109 ? -22.684 10.536 6.442 1.00 49.38 109 LYS A N 1
ATOM 833 C CA . LYS A 1 109 ? -23.571 9.428 6.099 1.00 49.38 109 LYS A CA 1
ATOM 834 C C . LYS A 1 109 ? -22.872 8.119 6.427 1.00 49.38 109 LYS A C 1
ATOM 836 O O . LYS A 1 109 ? -21.901 7.728 5.785 1.00 49.38 109 LYS A O 1
ATOM 841 N N . THR A 1 110 ? -23.391 7.435 7.439 1.00 53.28 110 THR A N 1
ATOM 842 C CA . THR A 1 110 ? -23.001 6.068 7.777 1.00 53.28 110 THR A CA 1
ATOM 843 C C . THR A 1 110 ? -23.549 5.144 6.692 1.00 53.28 110 THR A C 1
ATOM 845 O O . THR A 1 110 ? -24.745 4.862 6.667 1.00 53.28 110 THR A O 1
ATOM 848 N N . LEU A 1 111 ? -22.701 4.728 5.748 1.00 59.44 111 LEU A N 1
ATOM 849 C CA . LEU A 1 111 ? -23.136 3.898 4.614 1.00 59.44 111 LEU A CA 1
ATOM 850 C C . LEU A 1 111 ? -23.247 2.417 4.974 1.00 59.44 111 LEU A C 1
ATOM 852 O O . LEU A 1 111 ? -24.028 1.692 4.366 1.00 59.44 111 LEU A O 1
ATOM 856 N N . LEU A 1 112 ? -22.493 1.968 5.975 1.00 58.59 112 LEU A N 1
ATOM 857 C CA . LEU A 1 112 ? -22.515 0.590 6.443 1.00 58.59 112 LEU A CA 1
ATOM 858 C C . LEU A 1 112 ? -22.577 0.596 7.966 1.00 58.59 112 LEU A C 1
ATOM 860 O O . LEU A 1 112 ? -21.676 1.095 8.639 1.00 58.59 112 LEU A O 1
ATOM 864 N N . LYS A 1 113 ? -23.686 0.078 8.496 1.00 47.88 113 LYS A N 1
ATOM 865 C CA . LYS A 1 113 ? -23.870 -0.166 9.925 1.00 47.88 113 LYS A CA 1
ATOM 866 C C . LYS A 1 113 ? -23.297 -1.558 10.222 1.00 47.88 113 LYS A C 1
ATOM 868 O O . LYS A 1 113 ? -23.657 -2.491 9.502 1.00 47.88 113 LYS A O 1
ATOM 873 N N . PRO A 1 114 ? -22.422 -1.727 11.225 1.00 55.78 114 PRO A N 1
ATOM 874 C CA . PRO A 1 114 ? -21.843 -3.031 11.526 1.00 55.78 114 PRO A CA 1
ATOM 875 C C . PRO A 1 114 ? -22.942 -4.048 11.857 1.00 55.78 114 PRO A C 1
ATOM 877 O O . PRO A 1 114 ? -23.869 -3.749 12.617 1.00 55.78 114 PRO A O 1
ATOM 880 N N . TYR A 1 115 ? -22.840 -5.253 11.285 1.00 55.28 115 TYR A N 1
ATOM 881 C CA . TYR A 1 115 ? -23.689 -6.388 11.645 1.00 55.28 115 TYR A CA 1
ATOM 882 C C . TYR A 1 115 ? -23.250 -6.887 13.024 1.00 55.28 115 TYR A C 1
ATOM 884 O O . TYR A 1 115 ? -22.411 -7.770 13.167 1.00 55.28 115 TYR A O 1
ATOM 892 N N . ARG A 1 116 ? -23.769 -6.227 14.057 1.00 60.59 116 ARG A N 1
ATOM 893 C CA . ARG A 1 116 ? -23.626 -6.618 15.454 1.00 60.59 116 ARG A CA 1
ATOM 894 C C . ARG A 1 116 ? -24.412 -7.915 15.658 1.00 60.59 116 ARG A C 1
ATOM 896 O O . ARG A 1 116 ? -25.622 -7.863 15.855 1.00 60.59 116 ARG A O 1
ATOM 903 N N . THR A 1 117 ? -23.750 -9.067 15.599 1.00 50.25 117 THR A N 1
ATOM 904 C CA . THR A 1 117 ? -24.244 -10.252 16.313 1.00 50.25 117 THR A CA 1
ATOM 905 C C . THR A 1 117 ? -24.161 -9.932 17.800 1.00 50.25 117 THR A C 1
ATOM 907 O O . THR A 1 117 ? -23.094 -9.547 18.282 1.00 50.25 117 THR A O 1
ATOM 910 N N . GLY A 1 118 ? -25.329 -9.938 18.445 1.00 48.00 118 GLY A N 1
ATOM 911 C CA . GLY A 1 118 ? -25.518 -9.605 19.856 1.00 48.00 118 GLY A CA 1
ATOM 912 C C . GLY A 1 118 ? -24.748 -10.499 20.810 1.00 48.00 118 GLY A C 1
ATOM 913 O O . GLY A 1 118 ? -24.343 -11.607 20.395 1.00 48.00 118 GLY A O 1
#

Foldseek 3Di:
DDPVVVVVVVVVVVVVVVVVVVVLCCQLQQLQLLQLCLVPVDPPPDDPVRSVVSSNVRSCVLVVVVVCCCVPVVDDDDPVSSVVSSVVSNVVSNVSNLVVQHQPDDPNDRPDGRPDPD

Sequence (118 aa):
MTAGEALGFMALDGWAVLGTLLKTLIVIMIPGYLLTLALFPKKDDLEFSERFALSFALGLTPVFLLTTLNLVLNFKINFFTDLIMVLIVSAIGILGYVYRGGELNIMGKTLLKPYRTG

Radius of gyration: 19.41 Å; chains: 1; bounding box: 49×42×50 Å

pLDDT: mean 77.56, std 13.17, range [47.88, 91.19]